Protein AF-A0A4Z0FP63-F1 (afdb_monomer_lite)

InterPro domains:
  IPR037455 Aerobactin siderophore biosynthesis, IucA/IucC-like [PTHR34384] (16-175)

Foldseek 3Di:
DDDDDDDDPDPAPDQALFNLLQLLQVLQCCVPPFVVVVQWDDDPQKIWGALVQVRKIKIFGFPADDPNSPTDTGDFIWIADPVPRDTDGDTSLNVQVVVQVSVCRVPVDHDPCSSVLSVQLSVQLNVLVVVVVPDPDPPDDDDDDPDVPPDDDVVVVVVSVQSSADSNDNRRRGDD

Sequence (176 aa):
MPSSRTSLPQPAAAVDADQAVAHTLLNCLLREVSARERQTAVADGRLLLRLPRTGVLLRIALRRTSLIGAHRFTGPVSEQDPRTGAWTEVPWRALADRIDRELRLRTGVSNDEFLSQVASSHAGVRAALAHQADRPEEPGGSGDAARPGQRADPYLASEQSLVFGHRFHPTPKART

pLDDT: mean 86.77, std 17.66, range [39.47, 98.56]

Structure (mmCIF, N/CA/C/O backbone):
data_AF-A0A4Z0FP63-F1
#
_entry.id   AF-A0A4Z0FP63-F1
#
loop_
_atom_site.group_PDB
_atom_site.id
_atom_site.type_symbol
_atom_site.label_atom_id
_atom_site.label_alt_id
_atom_site.label_comp_id
_atom_site.label_asym_id
_atom_site.label_entity_id
_atom_site.label_seq_id
_atom_site.pdbx_PDB_ins_code
_atom_site.Cartn_x
_atom_site.Cartn_y
_atom_site.Cartn_z
_atom_site.occupancy
_atom_site.B_iso_or_equiv
_atom_site.auth_seq_id
_atom_site.auth_comp_id
_atom_site.auth_asym_id
_atom_site.auth_atom_id
_atom_site.pdbx_PDB_model_num
ATOM 1 N N . MET A 1 1 ? -21.391 -40.467 -18.026 1.00 44.03 1 MET A N 1
ATOM 2 C CA . MET A 1 1 ? -20.433 -39.880 -17.065 1.00 44.03 1 MET A CA 1
ATOM 3 C C . MET A 1 1 ? -19.521 -38.927 -17.835 1.00 44.03 1 MET A C 1
ATOM 5 O O . MET A 1 1 ? -18.605 -39.421 -18.479 1.00 44.03 1 MET A O 1
ATOM 9 N N . PRO A 1 2 ? -19.788 -37.611 -17.903 1.00 42.81 2 PRO A N 1
ATOM 10 C CA . PRO A 1 2 ? -18.864 -36.696 -18.563 1.00 42.81 2 PRO A CA 1
ATOM 11 C C . PRO A 1 2 ? -17.696 -36.381 -17.619 1.00 42.81 2 PRO A C 1
ATOM 13 O O . PRO A 1 2 ? -17.896 -35.982 -16.474 1.00 42.81 2 PRO A O 1
ATOM 16 N N . SER A 1 3 ? -16.474 -36.606 -18.096 1.00 42.00 3 SER A N 1
ATOM 17 C CA . SER A 1 3 ? -15.233 -36.317 -17.382 1.00 42.00 3 SER A CA 1
ATOM 18 C C . SER A 1 3 ? -15.030 -34.808 -17.240 1.00 42.00 3 SER A C 1
ATOM 20 O O . SER A 1 3 ? -14.780 -34.109 -18.223 1.00 42.00 3 SER A O 1
ATOM 22 N N . SER A 1 4 ? -15.106 -34.307 -16.009 1.00 49.06 4 SER A N 1
ATOM 23 C CA . SER A 1 4 ? -14.734 -32.936 -15.665 1.00 49.06 4 SER A CA 1
ATOM 24 C C . SER A 1 4 ? -13.235 -32.745 -15.887 1.00 49.06 4 SER A C 1
ATOM 26 O O . SER A 1 4 ? -12.411 -33.307 -15.166 1.00 49.06 4 SER A O 1
ATOM 28 N N . ARG A 1 5 ? -12.866 -31.956 -16.900 1.00 46.06 5 ARG A N 1
ATOM 29 C CA . ARG A 1 5 ? -11.488 -31.491 -17.076 1.00 46.06 5 ARG A CA 1
ATOM 30 C C . ARG A 1 5 ? -11.175 -30.516 -15.944 1.00 46.06 5 ARG A C 1
ATOM 32 O O . ARG A 1 5 ? -11.744 -29.429 -15.893 1.00 46.06 5 ARG A O 1
ATOM 39 N N . THR A 1 6 ? -10.279 -30.904 -15.043 1.00 49.34 6 THR A N 1
ATOM 40 C CA . THR A 1 6 ? -9.672 -29.996 -14.067 1.00 49.34 6 THR A CA 1
ATOM 41 C C . THR A 1 6 ? -8.979 -28.872 -14.830 1.00 49.34 6 THR A C 1
ATOM 43 O O . THR A 1 6 ? -7.945 -29.090 -15.459 1.00 49.34 6 THR A O 1
ATOM 46 N N . SER A 1 7 ? -9.573 -27.677 -14.818 1.00 46.56 7 SER A N 1
ATOM 47 C CA . SER A 1 7 ? -8.926 -26.477 -15.341 1.00 46.56 7 SER A CA 1
ATOM 48 C C . SER A 1 7 ? -7.675 -26.219 -14.512 1.00 46.56 7 SER A C 1
ATOM 50 O O . SER A 1 7 ? -7.755 -26.073 -13.291 1.00 46.56 7 SER A O 1
ATOM 52 N N . LEU A 1 8 ? -6.515 -26.173 -15.165 1.00 40.69 8 LEU A N 1
ATOM 53 C CA . LEU A 1 8 ? -5.292 -25.705 -14.525 1.00 40.69 8 LEU A CA 1
ATOM 54 C C . LEU A 1 8 ? -5.524 -24.267 -14.024 1.00 40.69 8 LEU A C 1
ATOM 56 O O . LEU A 1 8 ? -6.224 -23.500 -14.695 1.00 40.69 8 LEU A O 1
ATOM 60 N N . PRO A 1 9 ? -4.989 -23.891 -12.849 1.00 44.03 9 PRO A N 1
ATOM 61 C CA . PRO A 1 9 ? -5.122 -22.534 -12.346 1.00 44.03 9 PRO A CA 1
ATOM 62 C C . PRO A 1 9 ? -4.501 -21.569 -13.356 1.00 44.03 9 PRO A C 1
ATOM 64 O O . PRO A 1 9 ? -3.322 -21.679 -13.693 1.00 44.03 9 PRO A O 1
ATOM 67 N N . GLN A 1 10 ? -5.315 -20.635 -13.843 1.00 41.50 10 GLN A N 1
ATOM 68 C CA . GLN A 1 10 ? -4.879 -19.577 -14.744 1.00 41.50 10 GLN A CA 1
ATOM 69 C C . GLN A 1 10 ? -3.716 -18.811 -14.089 1.00 41.50 10 GLN A C 1
ATOM 71 O O . GLN A 1 10 ? -3.788 -18.528 -12.883 1.00 41.50 10 GLN A O 1
ATOM 76 N N . PRO A 1 11 ? -2.627 -18.504 -14.823 1.00 47.19 11 PRO A N 1
ATOM 77 C CA . PRO A 1 11 ? -1.544 -17.702 -14.275 1.00 47.19 11 PRO A CA 1
ATOM 78 C C . PRO A 1 11 ? -2.132 -16.408 -13.714 1.00 47.19 11 PRO A C 1
ATOM 80 O O . PRO A 1 11 ? -2.950 -15.751 -14.357 1.00 47.19 11 PRO A O 1
ATOM 83 N N . ALA A 1 12 ? -1.766 -16.087 -12.471 1.00 55.97 12 ALA A N 1
ATOM 84 C CA . ALA A 1 12 ? -2.209 -14.852 -11.842 1.00 55.97 12 ALA A CA 1
ATOM 85 C C . ALA A 1 12 ? -1.818 -13.679 -12.748 1.00 55.97 12 ALA A C 1
ATOM 87 O O . ALA A 1 12 ? -0.678 -13.643 -13.215 1.00 55.97 12 ALA A O 1
ATOM 88 N N . ALA A 1 13 ? -2.752 -12.754 -12.983 1.00 62.09 13 ALA A N 1
ATOM 89 C CA . ALA A 1 13 ? -2.474 -11.535 -13.730 1.00 62.09 13 ALA A CA 1
ATOM 90 C C . ALA A 1 13 ? -1.196 -10.871 -13.193 1.00 62.09 13 ALA A C 1
ATOM 92 O O . ALA A 1 13 ? -0.958 -10.865 -11.977 1.00 62.09 13 ALA A O 1
ATOM 93 N N . ALA A 1 14 ? -0.358 -10.375 -14.103 1.00 76.50 14 ALA A N 1
ATOM 94 C CA . ALA A 1 14 ? 0.871 -9.688 -13.739 1.00 76.50 14 ALA A CA 1
ATOM 95 C C . ALA A 1 14 ? 0.546 -8.503 -12.817 1.00 76.50 14 ALA A C 1
ATOM 97 O O . ALA A 1 14 ? -0.394 -7.753 -13.068 1.00 76.50 14 ALA A O 1
ATOM 98 N N . VAL A 1 15 ? 1.307 -8.374 -11.730 1.00 85.75 15 VAL A N 1
ATOM 99 C CA . VAL A 1 15 ? 1.163 -7.271 -10.775 1.00 85.75 15 VAL A CA 1
ATOM 100 C C . VAL A 1 15 ? 1.788 -6.030 -11.405 1.00 85.75 15 VAL A C 1
ATOM 102 O O . VAL A 1 15 ? 2.981 -6.039 -11.713 1.00 85.75 15 VAL A O 1
ATOM 105 N N . ASP A 1 16 ? 0.994 -4.981 -11.601 1.00 94.06 16 ASP A N 1
ATOM 106 C CA . ASP A 1 16 ? 1.492 -3.690 -12.077 1.00 94.06 16 ASP A CA 1
ATOM 107 C C . ASP A 1 16 ? 2.212 -2.901 -10.963 1.00 94.06 16 ASP A C 1
ATOM 109 O O . ASP A 1 16 ? 2.293 -3.320 -9.803 1.00 94.06 16 ASP A O 1
ATOM 113 N N . ALA A 1 17 ? 2.782 -1.746 -11.315 1.00 96.06 17 ALA A N 1
ATOM 114 C CA . ALA A 1 17 ? 3.518 -0.917 -10.362 1.00 96.06 17 ALA A CA 1
ATOM 115 C C . ALA A 1 17 ? 2.631 -0.386 -9.222 1.00 96.06 17 ALA A C 1
ATOM 117 O O . ALA A 1 17 ? 3.089 -0.292 -8.080 1.00 96.06 17 ALA A O 1
ATOM 118 N N . ASP A 1 18 ? 1.372 -0.064 -9.517 1.00 96.88 18 ASP A N 1
ATOM 119 C CA . ASP A 1 18 ? 0.416 0.491 -8.561 1.00 96.88 18 ASP A CA 1
ATOM 120 C C . ASP A 1 18 ? 0.085 -0.546 -7.484 1.00 96.88 18 ASP A C 1
ATOM 122 O O . ASP A 1 18 ? 0.219 -0.279 -6.284 1.00 96.88 18 ASP A O 1
ATOM 126 N N . GLN A 1 19 ? -0.253 -1.765 -7.908 1.00 96.69 19 GLN A N 1
ATOM 127 C CA . GLN A 1 19 ? -0.504 -2.899 -7.028 1.00 96.69 19 GLN A CA 1
ATOM 128 C C . GLN A 1 19 ? 0.750 -3.281 -6.242 1.00 96.69 19 GLN A C 1
ATOM 130 O O . GLN A 1 19 ? 0.664 -3.485 -5.032 1.00 96.69 19 GLN A O 1
ATOM 135 N N . ALA A 1 20 ? 1.921 -3.339 -6.883 1.00 96.25 20 ALA A N 1
ATOM 136 C CA . ALA A 1 20 ? 3.167 -3.709 -6.212 1.00 96.25 20 ALA A CA 1
ATOM 137 C C . ALA A 1 20 ? 3.513 -2.750 -5.060 1.00 96.25 20 ALA A C 1
ATOM 139 O O . ALA A 1 20 ? 3.853 -3.193 -3.954 1.00 96.25 20 ALA A O 1
ATOM 140 N N . VAL A 1 21 ? 3.386 -1.440 -5.289 1.00 97.75 21 VAL A N 1
ATOM 141 C CA . VAL A 1 21 ? 3.616 -0.421 -4.253 1.00 97.75 21 VAL A CA 1
ATOM 142 C C . VAL A 1 21 ? 2.545 -0.500 -3.170 1.00 97.75 21 VAL A C 1
ATOM 144 O O . VAL A 1 21 ? 2.888 -0.555 -1.988 1.00 97.75 21 VAL A O 1
ATOM 147 N N . ALA A 1 22 ? 1.265 -0.596 -3.538 1.00 97.94 22 ALA A N 1
ATOM 148 C CA . ALA A 1 22 ? 0.178 -0.701 -2.566 1.00 97.94 22 ALA A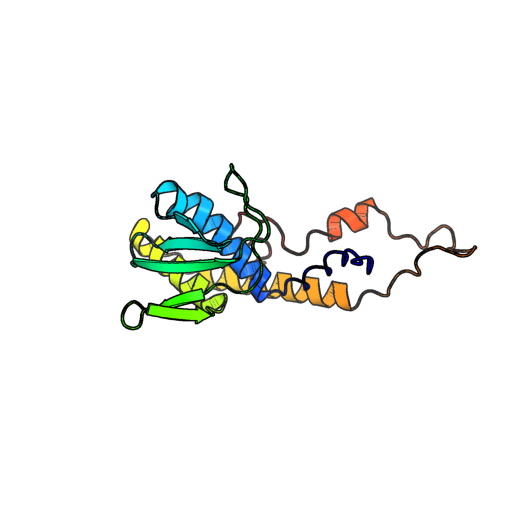 CA 1
ATOM 149 C C . ALA A 1 22 ? 0.312 -1.945 -1.668 1.00 97.94 22 ALA A C 1
ATOM 151 O O . ALA A 1 22 ? 0.155 -1.862 -0.450 1.00 97.94 22 ALA A O 1
ATOM 152 N N . HIS A 1 23 ? 0.668 -3.099 -2.241 1.00 97.38 23 HIS A N 1
ATOM 153 C CA . HIS A 1 23 ? 0.892 -4.345 -1.499 1.00 97.38 23 HIS A CA 1
ATOM 154 C C . HIS A 1 23 ? 2.086 -4.235 -0.549 1.00 97.38 23 HIS A C 1
ATOM 156 O O . HIS A 1 23 ? 2.041 -4.766 0.561 1.00 97.38 23 HIS A O 1
ATOM 162 N N . THR A 1 24 ? 3.145 -3.543 -0.970 1.00 97.12 24 THR A N 1
ATOM 163 C CA . THR A 1 24 ? 4.331 -3.301 -0.140 1.00 97.12 24 THR A CA 1
ATOM 164 C C . THR A 1 24 ? 3.999 -2.392 1.043 1.00 97.12 24 THR A C 1
ATOM 166 O O . THR A 1 24 ? 4.315 -2.735 2.183 1.00 97.12 24 THR A O 1
ATOM 169 N N . LEU A 1 25 ? 3.273 -1.296 0.806 1.00 97.88 25 LEU A N 1
ATOM 170 C CA . LEU A 1 25 ? 2.782 -0.411 1.865 1.00 97.88 25 LEU A CA 1
ATOM 171 C C . LEU A 1 25 ? 1.875 -1.155 2.856 1.00 97.88 25 LEU A C 1
ATOM 173 O O . LEU A 1 25 ? 2.060 -1.036 4.069 1.00 97.88 25 LEU A O 1
ATOM 177 N N . LEU A 1 26 ? 0.946 -1.980 2.360 1.00 97.31 26 LEU A N 1
ATOM 178 C CA . LEU A 1 26 ? 0.084 -2.801 3.213 1.00 97.31 26 LEU A CA 1
ATOM 179 C C . LEU A 1 26 ? 0.866 -3.820 4.045 1.00 97.31 26 LEU A C 1
ATOM 181 O O . LEU A 1 26 ? 0.507 -4.045 5.197 1.00 97.31 26 LEU A O 1
ATOM 185 N N . ASN A 1 27 ? 1.930 -4.424 3.507 1.00 96.81 27 ASN A N 1
ATOM 186 C CA . ASN A 1 27 ? 2.784 -5.335 4.275 1.00 96.81 27 ASN A CA 1
ATOM 187 C C . ASN A 1 27 ? 3.442 -4.620 5.467 1.00 96.81 27 ASN A C 1
ATOM 189 O O . ASN A 1 27 ? 3.450 -5.172 6.570 1.00 96.81 27 ASN A O 1
ATOM 193 N N . CYS A 1 28 ? 3.973 -3.408 5.263 1.00 96.31 28 CYS A N 1
ATOM 194 C CA . CYS A 1 28 ? 4.566 -2.602 6.338 1.00 96.31 28 CYS A CA 1
ATOM 195 C C . CYS A 1 28 ? 3.510 -2.236 7.387 1.00 96.31 28 CYS A C 1
ATOM 197 O O . CYS A 1 28 ? 3.662 -2.534 8.572 1.00 96.31 28 CYS A O 1
ATOM 199 N N . LEU A 1 29 ? 2.390 -1.674 6.931 1.00 95.44 29 LEU A N 1
ATOM 200 C CA . LEU A 1 29 ? 1.284 -1.249 7.782 1.00 95.44 29 LEU A CA 1
ATOM 201 C C . LEU A 1 29 ? 0.710 -2.405 8.614 1.00 95.44 29 LEU A C 1
ATOM 203 O O . LEU A 1 29 ? 0.502 -2.262 9.820 1.00 95.44 29 LEU A O 1
ATOM 207 N N . LEU A 1 30 ? 0.501 -3.568 7.989 1.00 94.69 30 LEU A N 1
ATOM 208 C CA . LEU A 1 30 ? 0.058 -4.784 8.664 1.00 94.69 30 LEU A CA 1
ATOM 209 C C . LEU A 1 30 ? 1.036 -5.170 9.776 1.00 94.69 30 LEU A C 1
ATOM 211 O O . LEU A 1 30 ? 0.619 -5.347 10.918 1.00 94.69 30 LEU A O 1
ATOM 215 N N . ARG A 1 31 ? 2.329 -5.283 9.454 1.00 93.94 31 ARG A N 1
ATOM 216 C CA . ARG A 1 31 ? 3.364 -5.785 10.369 1.00 93.94 31 ARG A CA 1
ATOM 217 C C . ARG A 1 31 ? 3.638 -4.847 11.548 1.00 93.94 31 ARG A C 1
ATOM 219 O O . ARG A 1 31 ? 3.918 -5.321 12.651 1.00 93.94 31 ARG A O 1
ATOM 226 N N . GLU A 1 32 ? 3.590 -3.539 11.323 1.00 95.00 32 GLU A N 1
ATOM 227 C CA . GLU A 1 32 ? 4.135 -2.536 12.253 1.00 95.00 32 GLU A CA 1
ATOM 228 C C . GLU A 1 32 ? 3.062 -1.719 12.980 1.00 95.00 32 GLU A C 1
ATOM 230 O O . GLU A 1 32 ? 3.319 -1.175 14.062 1.00 95.00 32 GLU A O 1
ATOM 235 N N . VAL A 1 33 ? 1.856 -1.648 12.412 1.00 93.75 33 VAL A N 1
ATOM 236 C CA . VAL A 1 33 ? 0.754 -0.838 12.938 1.00 93.75 33 VAL A CA 1
ATOM 237 C C . VAL A 1 33 ? -0.445 -1.723 13.253 1.00 93.75 33 VAL A C 1
ATOM 239 O O . VAL A 1 33 ? -0.700 -2.037 14.416 1.00 93.75 33 VAL A O 1
ATOM 242 N N . SER A 1 34 ? -1.168 -2.181 12.234 1.00 92.00 34 SER A N 1
ATOM 243 C CA . SER A 1 34 ? -2.518 -2.698 12.442 1.00 92.00 34 SER A CA 1
ATOM 244 C C . SER A 1 34 ? -2.546 -4.073 13.101 1.00 92.00 34 SER A C 1
ATOM 246 O O . SER A 1 34 ? -3.390 -4.283 13.967 1.00 92.00 34 SER A O 1
ATOM 248 N N . ALA A 1 35 ? -1.625 -4.997 12.797 1.00 89.50 35 ALA A N 1
ATOM 249 C CA . ALA A 1 35 ? -1.588 -6.275 13.521 1.00 89.50 35 ALA A CA 1
ATOM 250 C C . ALA A 1 35 ? -1.141 -6.086 14.981 1.00 89.50 35 ALA A C 1
ATOM 252 O O . ALA A 1 35 ? -1.709 -6.696 15.885 1.00 89.50 35 ALA A O 1
ATOM 253 N N . ARG A 1 36 ? -0.162 -5.201 15.226 1.00 90.88 36 ARG A N 1
ATOM 254 C CA . ARG A 1 36 ? 0.334 -4.869 16.578 1.00 90.88 36 ARG A CA 1
ATOM 255 C C . ARG A 1 36 ? -0.776 -4.303 17.461 1.00 90.88 36 ARG A C 1
ATOM 257 O O . ARG A 1 36 ? -0.843 -4.622 18.643 1.00 90.88 36 ARG A O 1
ATOM 264 N N . GLU A 1 37 ? -1.659 -3.502 16.875 1.00 93.25 37 GLU A N 1
ATOM 265 C CA . GLU A 1 37 ? -2.784 -2.872 17.572 1.00 93.25 37 GLU A CA 1
ATOM 266 C C . GLU A 1 37 ? -4.088 -3.688 17.484 1.00 93.25 37 GLU A C 1
ATOM 268 O O . GLU A 1 37 ? -5.146 -3.203 17.883 1.00 93.25 37 GLU A O 1
ATOM 273 N N . ARG A 1 38 ? -4.023 -4.941 17.000 1.00 93.69 38 ARG A N 1
ATOM 274 C CA . ARG A 1 38 ? -5.171 -5.859 16.847 1.00 93.69 38 ARG A CA 1
ATOM 275 C C . ARG A 1 38 ? -6.318 -5.274 16.006 1.00 93.69 38 ARG A C 1
ATOM 277 O O . ARG A 1 38 ? -7.487 -5.540 16.259 1.00 93.69 38 ARG A O 1
ATOM 284 N N . GLN A 1 39 ? -5.971 -4.500 14.981 1.00 96.38 39 GLN A N 1
ATOM 285 C CA . GLN A 1 39 ? -6.881 -3.829 14.046 1.00 96.38 39 GLN A CA 1
ATOM 286 C C . GLN A 1 39 ? -6.973 -4.550 12.692 1.00 96.38 39 GLN A C 1
ATOM 288 O O . GLN A 1 39 ? -7.073 -3.924 11.635 1.00 96.38 39 GLN A O 1
ATOM 293 N N . THR A 1 40 ? -6.896 -5.880 12.699 1.00 95.44 40 THR A N 1
ATOM 294 C CA . THR A 1 40 ? -6.896 -6.703 11.483 1.00 95.44 40 THR A CA 1
ATOM 295 C C . THR A 1 40 ? -7.832 -7.886 11.627 1.00 95.44 40 THR A C 1
ATOM 297 O O . THR A 1 40 ? -7.865 -8.513 12.684 1.00 95.44 40 THR A O 1
ATOM 300 N N . ALA A 1 41 ? -8.516 -8.245 10.546 1.00 95.12 41 ALA A N 1
ATOM 301 C CA . ALA A 1 41 ? -9.312 -9.464 10.466 1.00 95.12 41 ALA A CA 1
ATOM 302 C C . ALA A 1 41 ? -9.140 -10.117 9.094 1.00 95.12 41 ALA A C 1
ATOM 304 O O . ALA A 1 41 ? -8.932 -9.433 8.094 1.00 95.12 41 ALA A O 1
ATOM 305 N N . VAL A 1 42 ? -9.246 -11.442 9.039 1.00 95.06 42 VAL A N 1
ATOM 306 C CA . VAL A 1 42 ? -9.312 -12.183 7.777 1.00 95.06 42 VAL A CA 1
ATOM 307 C C . VAL A 1 42 ? -10.696 -12.801 7.676 1.00 95.06 42 VAL A C 1
ATOM 309 O O . VAL A 1 42 ? -11.087 -13.573 8.547 1.00 95.06 42 VAL A O 1
ATOM 312 N N . ALA A 1 43 ? -11.429 -12.448 6.625 1.00 93.94 43 ALA A N 1
ATOM 313 C CA . ALA A 1 43 ? -12.778 -12.935 6.364 1.00 93.94 43 ALA A CA 1
ATOM 314 C C . ALA A 1 43 ? -12.996 -13.044 4.852 1.00 93.94 43 ALA A C 1
ATOM 316 O O . ALA A 1 43 ? -12.517 -12.200 4.094 1.00 93.94 43 ALA A O 1
ATOM 317 N N . ASP A 1 44 ? -13.680 -14.100 4.410 1.00 93.62 44 ASP A N 1
ATOM 318 C CA . ASP A 1 44 ? -14.102 -14.290 3.013 1.00 93.62 44 ASP A CA 1
ATOM 319 C C . ASP A 1 44 ? -12.974 -14.120 1.982 1.00 93.62 44 ASP A C 1
ATOM 321 O O . ASP A 1 44 ? -13.114 -13.436 0.963 1.00 93.62 44 ASP A O 1
ATOM 325 N N . GLY A 1 45 ? -11.808 -14.703 2.286 1.00 95.25 45 GLY A N 1
ATOM 326 C CA . GLY A 1 45 ? -10.621 -14.631 1.429 1.00 95.25 45 GLY A CA 1
ATOM 327 C C . GLY A 1 45 ? -10.007 -13.231 1.322 1.00 95.25 45 GLY A C 1
ATOM 328 O O . GLY A 1 45 ? -9.242 -12.965 0.396 1.00 95.25 45 GLY A O 1
ATOM 329 N N . ARG A 1 46 ? -10.332 -12.318 2.242 1.00 97.25 46 ARG A N 1
ATOM 330 C CA . ARG A 1 46 ? -9.845 -10.936 2.256 1.00 97.25 46 ARG A CA 1
ATOM 331 C C . ARG A 1 46 ? -9.221 -10.586 3.598 1.00 97.25 46 ARG A C 1
ATOM 333 O O . ARG A 1 46 ? -9.643 -11.072 4.644 1.00 97.25 46 ARG A O 1
ATOM 340 N N . LEU A 1 47 ? -8.216 -9.721 3.554 1.00 97.25 47 LEU A N 1
ATOM 341 C CA . LEU A 1 47 ? -7.684 -9.041 4.727 1.00 97.25 47 LEU A CA 1
ATOM 342 C C . LEU A 1 47 ? -8.441 -7.726 4.892 1.00 97.25 47 LEU A C 1
ATOM 344 O O . LEU A 1 47 ? -8.498 -6.928 3.957 1.00 97.25 47 LEU A O 1
ATOM 348 N N . LEU A 1 48 ? -8.987 -7.514 6.082 1.00 97.62 48 LEU A N 1
ATOM 349 C CA . LEU A 1 48 ? -9.493 -6.241 6.570 1.00 97.62 48 LEU A CA 1
ATOM 350 C C . LEU A 1 48 ? -8.441 -5.629 7.485 1.00 97.62 48 LEU A C 1
ATOM 352 O O . LEU A 1 48 ? -7.908 -6.304 8.370 1.00 97.62 48 LEU A O 1
ATOM 356 N N . LEU A 1 49 ? -8.157 -4.352 7.275 1.00 96.81 49 LEU A N 1
ATOM 357 C CA . LEU A 1 49 ? -7.154 -3.621 8.026 1.00 96.81 49 LEU A CA 1
ATOM 358 C C . LEU A 1 49 ? -7.716 -2.249 8.380 1.00 96.81 49 LEU A C 1
ATOM 360 O O . LEU A 1 49 ? -7.980 -1.431 7.502 1.00 96.81 49 LEU A O 1
ATOM 364 N N . ARG A 1 50 ? -7.915 -2.004 9.674 1.00 97.81 50 ARG A N 1
ATOM 365 C CA . ARG A 1 50 ? -8.318 -0.694 10.179 1.00 97.81 50 ARG A CA 1
ATOM 366 C C . ARG A 1 50 ? -7.076 0.109 10.546 1.00 97.81 50 ARG A C 1
ATOM 368 O O . ARG A 1 50 ? -6.150 -0.415 11.170 1.00 97.81 50 ARG A O 1
ATOM 375 N N . LEU A 1 51 ? -7.068 1.377 10.153 1.00 97.88 51 LEU A N 1
ATOM 376 C CA . LEU A 1 51 ? -6.107 2.368 10.618 1.00 97.88 51 LEU A CA 1
ATOM 377 C C . LEU A 1 51 ? -6.541 2.845 12.016 1.00 97.88 51 LEU A C 1
ATOM 379 O O . LEU A 1 51 ? -7.620 3.434 12.134 1.00 97.88 51 LEU A O 1
ATOM 383 N N . PRO A 1 52 ? -5.776 2.545 13.082 1.00 95.94 52 PRO A N 1
ATOM 384 C CA . PRO A 1 52 ? -6.212 2.780 14.457 1.00 95.94 52 PRO A CA 1
ATOM 385 C C . PRO A 1 52 ? -6.609 4.223 14.793 1.00 95.94 52 PRO A C 1
ATOM 387 O O . PRO A 1 52 ? -7.551 4.428 15.557 1.00 95.94 52 PRO A O 1
ATOM 390 N N . ARG A 1 53 ? -5.879 5.224 14.288 1.00 97.38 53 ARG A N 1
ATOM 391 C CA . ARG A 1 53 ? -6.078 6.636 14.656 1.00 97.38 53 ARG A CA 1
ATOM 392 C C . ARG A 1 53 ? -7.093 7.327 13.757 1.00 97.38 53 ARG A C 1
ATOM 394 O O . ARG A 1 53 ? -7.892 8.123 14.237 1.00 97.38 53 ARG A O 1
ATOM 401 N N . THR A 1 54 ? -7.072 7.036 12.460 1.00 97.44 54 THR A N 1
ATOM 402 C CA . THR A 1 54 ? -7.986 7.654 11.482 1.00 97.44 54 THR A CA 1
ATOM 403 C C . THR A 1 54 ? -9.317 6.918 11.332 1.00 97.44 54 THR A C 1
ATOM 405 O O . THR A 1 54 ? -10.273 7.493 10.818 1.00 97.44 54 THR A O 1
ATOM 408 N N . GLY A 1 55 ? -9.397 5.653 11.750 1.00 97.06 55 GLY A N 1
ATOM 409 C CA . GLY A 1 55 ? -10.597 4.820 11.639 1.00 97.06 55 GLY A CA 1
ATOM 410 C C . GLY A 1 55 ? -10.867 4.263 10.238 1.00 97.06 55 GLY A C 1
ATOM 411 O O . GLY A 1 55 ? -11.766 3.428 10.102 1.00 97.06 55 GLY A O 1
ATOM 412 N N . VAL A 1 56 ? -10.084 4.663 9.227 1.00 98.31 56 VAL A N 1
ATOM 413 C CA . VAL A 1 56 ? -10.181 4.183 7.839 1.00 98.31 56 VAL A CA 1
ATOM 414 C C . VAL A 1 56 ? -10.117 2.660 7.816 1.00 98.31 56 VAL A C 1
ATOM 416 O O . VAL A 1 56 ? -9.224 2.060 8.419 1.00 98.31 56 VAL A O 1
ATOM 419 N N . LEU A 1 57 ? -11.063 2.033 7.118 1.00 98.38 57 LEU A N 1
ATOM 420 C CA . LEU A 1 57 ? -11.095 0.588 6.945 1.00 98.38 57 LEU A CA 1
ATOM 421 C C . LEU A 1 57 ? -10.705 0.226 5.516 1.00 98.38 57 LEU A C 1
ATOM 423 O O . LEU A 1 57 ? -11.415 0.547 4.565 1.00 98.38 57 LEU A O 1
ATOM 427 N N . LEU A 1 58 ? -9.585 -0.476 5.395 1.00 98.50 58 LEU A N 1
ATOM 428 C CA . LEU A 1 58 ? -9.046 -0.981 4.144 1.00 98.50 58 LEU A CA 1
ATOM 429 C C . LEU A 1 58 ? -9.358 -2.468 3.983 1.00 98.50 58 LEU A C 1
ATOM 431 O O . LEU A 1 58 ? -9.472 -3.216 4.960 1.00 98.50 58 LEU A O 1
ATOM 435 N N . ARG A 1 59 ? -9.443 -2.909 2.730 1.00 98.31 59 ARG A N 1
ATOM 436 C CA . ARG A 1 59 ? -9.640 -4.306 2.357 1.00 98.31 59 ARG A CA 1
ATOM 437 C C . ARG A 1 59 ? -8.817 -4.670 1.137 1.00 98.31 59 ARG A C 1
ATOM 439 O O . ARG A 1 59 ? -8.731 -3.895 0.191 1.00 98.31 59 ARG A O 1
ATOM 446 N N . ILE A 1 60 ? -8.285 -5.886 1.132 1.00 98.19 60 ILE A N 1
ATOM 447 C CA . ILE A 1 60 ? -7.621 -6.467 -0.036 1.00 98.19 60 ILE A CA 1
ATOM 448 C C . ILE A 1 60 ? -7.861 -7.976 -0.114 1.00 98.19 60 ILE A C 1
ATOM 450 O O . ILE A 1 60 ? -8.006 -8.644 0.912 1.00 98.19 60 ILE A O 1
ATOM 454 N N . ALA A 1 61 ? -7.907 -8.531 -1.327 1.00 97.69 61 ALA A N 1
ATOM 455 C CA . ALA A 1 61 ? -8.012 -9.972 -1.520 1.00 97.69 61 ALA A CA 1
ATOM 456 C C . ALA A 1 61 ? -6.696 -10.692 -1.196 1.00 97.69 61 ALA A C 1
ATOM 458 O O . ALA A 1 61 ? -5.595 -10.224 -1.499 1.00 97.69 61 ALA A O 1
ATOM 459 N N . LEU A 1 62 ? -6.818 -11.864 -0.574 1.00 96.50 62 LEU A N 1
ATOM 460 C CA . LEU A 1 62 ? -5.702 -12.733 -0.230 1.00 96.50 62 LEU A CA 1
ATOM 461 C C . LEU A 1 62 ? -5.567 -13.824 -1.287 1.00 96.50 62 LEU A C 1
ATOM 463 O O . LEU A 1 62 ? -6.421 -14.693 -1.421 1.00 96.50 62 LEU A O 1
ATOM 467 N N . ARG A 1 63 ? -4.432 -13.836 -1.984 1.00 94.69 63 ARG A N 1
ATOM 468 C CA . ARG A 1 63 ? -4.015 -14.982 -2.801 1.00 94.69 63 ARG A CA 1
ATOM 469 C C . ARG A 1 63 ? -3.511 -16.132 -1.932 1.00 94.69 63 ARG A C 1
ATOM 471 O O . ARG A 1 63 ? -3.632 -17.295 -2.303 1.00 94.69 63 ARG A O 1
ATOM 478 N N . ARG A 1 64 ? -2.878 -15.808 -0.799 1.00 93.31 64 ARG A N 1
ATOM 479 C CA . ARG A 1 64 ? -2.377 -16.786 0.175 1.00 93.31 64 ARG A CA 1
ATOM 480 C C . ARG A 1 64 ? -2.369 -16.189 1.578 1.00 93.31 64 ARG A C 1
ATOM 482 O O . ARG A 1 64 ? -1.796 -15.120 1.802 1.00 93.31 64 ARG A O 1
ATOM 489 N N . THR A 1 65 ? -2.936 -16.924 2.527 1.00 92.31 65 THR A N 1
ATOM 490 C CA . THR A 1 65 ? -2.845 -16.646 3.963 1.00 92.31 65 THR A CA 1
ATOM 491 C C . THR A 1 65 ? -1.509 -17.141 4.532 1.00 92.31 65 THR A C 1
ATOM 493 O O . THR A 1 65 ? -0.860 -18.028 3.984 1.00 92.31 65 THR A O 1
ATOM 496 N N . SER A 1 66 ? -1.052 -16.527 5.621 1.00 88.25 66 SER A N 1
ATOM 497 C CA . SER A 1 66 ? 0.232 -16.819 6.264 1.00 88.25 66 SER A CA 1
ATOM 498 C C . SER A 1 66 ? 0.082 -16.590 7.760 1.00 88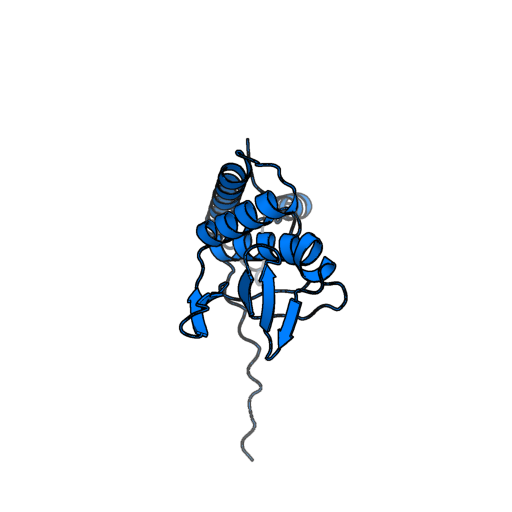.25 66 SER A C 1
ATOM 500 O O . SER A 1 66 ? -0.338 -15.507 8.157 1.00 88.25 66 SER A O 1
ATOM 502 N N . LEU A 1 67 ? 0.472 -17.567 8.580 1.00 83.25 67 LEU A N 1
ATOM 503 C CA . LEU A 1 67 ? 0.383 -17.466 10.043 1.00 83.25 67 LEU A CA 1
ATOM 504 C C . LEU A 1 67 ? 1.361 -16.438 10.630 1.00 83.25 67 LEU A C 1
ATOM 506 O O . LEU A 1 67 ? 1.099 -15.864 11.676 1.00 83.25 67 LEU A O 1
ATOM 510 N N . ILE A 1 68 ? 2.455 -16.153 9.921 1.00 83.44 68 ILE A N 1
ATOM 511 C CA . ILE A 1 68 ? 3.471 -15.169 10.329 1.00 83.44 68 ILE A CA 1
ATOM 512 C C . ILE A 1 68 ? 3.234 -13.767 9.734 1.00 83.44 68 ILE A C 1
ATOM 514 O O . ILE A 1 68 ? 4.158 -12.967 9.633 1.00 83.44 68 ILE A O 1
ATOM 518 N N . GLY A 1 69 ? 2.023 -13.482 9.237 1.00 77.56 69 GLY A N 1
ATOM 519 C CA . GLY A 1 69 ? 1.656 -12.168 8.680 1.00 77.56 69 GLY A CA 1
ATOM 520 C C . GLY A 1 69 ? 2.214 -11.849 7.283 1.00 77.56 69 GLY A C 1
ATOM 521 O O . GLY A 1 69 ? 1.840 -10.845 6.688 1.00 77.56 69 GLY A O 1
ATOM 522 N N . ALA A 1 70 ? 3.049 -12.716 6.700 1.00 87.06 70 ALA A N 1
ATOM 523 C CA . ALA A 1 70 ? 3.592 -12.573 5.343 1.00 87.06 70 ALA A CA 1
ATOM 524 C C . ALA A 1 70 ? 2.600 -12.979 4.229 1.00 87.06 70 ALA A C 1
ATOM 526 O O . ALA A 1 70 ? 2.942 -13.751 3.325 1.00 87.06 70 ALA A O 1
ATOM 527 N N . HIS A 1 71 ? 1.365 -12.474 4.294 1.00 93.25 71 HIS A N 1
ATOM 528 C CA . HIS A 1 71 ? 0.311 -12.749 3.314 1.00 93.25 71 HIS A CA 1
ATOM 529 C C . HIS A 1 71 ? 0.750 -12.429 1.877 1.00 93.25 71 HIS A C 1
ATOM 531 O O . HIS A 1 71 ? 1.654 -11.622 1.643 1.00 93.25 71 HIS A O 1
ATOM 537 N N . ARG A 1 72 ? 0.118 -13.080 0.895 1.00 94.62 72 ARG A N 1
ATOM 538 C CA . ARG A 1 72 ? 0.203 -12.653 -0.509 1.00 94.62 72 ARG A CA 1
ATOM 539 C C . ARG A 1 72 ? -1.134 -12.069 -0.913 1.00 94.62 72 ARG A C 1
ATOM 541 O O . ARG A 1 72 ? -2.149 -12.761 -0.832 1.00 94.62 72 ARG A O 1
ATOM 548 N N . PHE A 1 73 ? -1.104 -10.825 -1.356 1.00 96.06 73 PHE A N 1
ATOM 549 C CA . PHE A 1 73 ? -2.274 -10.108 -1.828 1.00 96.06 73 PHE A CA 1
ATOM 550 C C . PHE A 1 73 ? -2.504 -10.331 -3.324 1.00 96.06 73 PHE A C 1
ATOM 552 O O . PHE A 1 73 ? -1.636 -10.846 -4.035 1.00 96.06 73 PHE A O 1
ATOM 559 N N . THR A 1 74 ? -3.695 -9.981 -3.791 1.00 96.19 74 THR A N 1
ATOM 560 C CA . THR A 1 74 ? -4.035 -9.920 -5.213 1.00 96.19 74 THR A CA 1
ATOM 561 C C . THR A 1 74 ? -5.084 -8.839 -5.442 1.00 96.19 74 THR A C 1
ATOM 563 O O . THR A 1 74 ? -5.929 -8.606 -4.577 1.00 96.19 74 THR A O 1
ATOM 566 N N . GLY A 1 75 ? -5.012 -8.180 -6.598 1.00 95.50 75 GLY A N 1
ATOM 567 C CA . GLY A 1 75 ? -5.929 -7.108 -6.961 1.00 95.50 75 GLY A CA 1
ATOM 568 C C . GLY A 1 75 ? -5.706 -5.806 -6.181 1.00 95.50 75 GLY A C 1
ATOM 569 O O . GLY A 1 75 ? -4.690 -5.655 -5.485 1.00 95.50 75 GLY A O 1
ATOM 570 N N . PRO A 1 76 ? -6.646 -4.860 -6.326 1.00 96.81 76 PRO A N 1
ATOM 571 C CA . PRO A 1 76 ? -6.542 -3.534 -5.741 1.00 96.81 76 PRO A CA 1
ATOM 572 C C . PRO A 1 76 ? -6.876 -3.508 -4.246 1.00 96.81 76 PRO A C 1
ATOM 574 O O . PRO A 1 76 ? -7.536 -4.399 -3.701 1.00 96.81 76 PRO A O 1
ATOM 577 N N . VAL A 1 77 ? -6.436 -2.436 -3.587 1.00 98.19 77 VAL A N 1
ATOM 578 C CA . VAL A 1 77 ? -6.872 -2.076 -2.233 1.00 98.19 77 VAL A CA 1
ATOM 579 C C . VAL A 1 77 ? -8.187 -1.315 -2.343 1.00 98.19 77 VAL A C 1
ATOM 581 O O . VAL A 1 77 ? -8.332 -0.465 -3.215 1.00 98.19 77 VAL A O 1
ATOM 584 N N . SER A 1 78 ? -9.138 -1.582 -1.454 1.00 98.50 78 SER A N 1
ATOM 585 C CA . SER A 1 78 ? -10.366 -0.793 -1.341 1.00 98.50 78 SER A CA 1
ATOM 586 C C . SER A 1 78 ? -10.510 -0.183 0.047 1.00 98.50 78 SER A C 1
ATOM 588 O O . SER A 1 78 ? -10.088 -0.786 1.031 1.00 98.50 78 SER A O 1
ATOM 590 N N . GLU A 1 79 ? -11.160 0.970 0.130 1.00 98.56 79 GLU A N 1
ATOM 591 C CA . GLU A 1 79 ? -11.554 1.652 1.366 1.00 98.56 79 GLU A CA 1
ATOM 592 C C . GLU A 1 79 ? -13.077 1.617 1.504 1.00 98.56 79 GLU A C 1
ATOM 594 O O . GLU A 1 79 ? -13.799 1.688 0.504 1.00 98.56 79 GLU A O 1
ATOM 599 N N . GLN A 1 80 ? -13.557 1.464 2.738 1.00 98.50 80 GLN A N 1
ATOM 600 C CA . GLN A 1 80 ? -14.978 1.543 3.049 1.00 98.50 80 GLN A CA 1
ATOM 601 C C . GLN A 1 80 ? -15.385 2.988 3.339 1.00 98.50 80 GLN A C 1
ATOM 603 O O . GLN A 1 80 ? -14.823 3.626 4.230 1.00 98.50 80 GLN A O 1
ATOM 608 N N . ASP A 1 81 ? -16.425 3.467 2.663 1.00 97.50 81 ASP A N 1
ATOM 609 C CA . ASP A 1 81 ? -17.114 4.695 3.046 1.00 97.50 81 ASP A CA 1
ATOM 610 C C . ASP A 1 81 ? -17.911 4.450 4.345 1.00 97.50 81 ASP A C 1
ATOM 612 O O . ASP A 1 81 ? -18.809 3.603 4.364 1.00 97.50 81 ASP A O 1
ATOM 616 N N . PRO A 1 82 ? -17.633 5.179 5.440 1.00 94.50 82 PRO A N 1
ATOM 617 C CA . PRO A 1 82 ? -18.303 4.962 6.720 1.00 94.50 82 PRO A CA 1
ATOM 618 C C . PRO A 1 82 ? -19.785 5.361 6.726 1.00 94.50 82 PRO A C 1
ATOM 620 O O . PRO A 1 82 ? -20.512 4.938 7.622 1.00 94.50 82 PRO A O 1
ATOM 623 N N . ARG A 1 83 ? -20.247 6.179 5.771 1.00 96.19 83 ARG A N 1
ATOM 624 C CA . ARG A 1 83 ? -21.647 6.631 5.690 1.00 96.19 83 ARG A CA 1
ATOM 625 C C . ARG A 1 83 ? -22.507 5.668 4.889 1.00 96.19 83 ARG A C 1
ATOM 627 O O . ARG A 1 83 ? -23.651 5.423 5.253 1.00 96.19 83 ARG A O 1
ATOM 634 N N . THR A 1 84 ? -21.968 5.160 3.784 1.00 97.31 84 THR A N 1
ATOM 635 C CA . THR A 1 84 ? -22.717 4.318 2.836 1.00 97.31 84 THR A CA 1
ATOM 636 C C . THR A 1 84 ? -22.394 2.833 2.979 1.00 97.31 84 THR A C 1
ATOM 638 O O . THR A 1 84 ? -23.152 1.990 2.507 1.00 97.31 84 THR A O 1
ATOM 641 N N . GLY A 1 85 ? -21.265 2.489 3.606 1.00 97.19 85 GLY A N 1
ATOM 642 C CA . GLY A 1 85 ? -20.737 1.127 3.671 1.00 97.19 85 GLY A CA 1
ATOM 643 C C . GLY A 1 85 ? -20.156 0.622 2.345 1.00 97.19 85 GLY A C 1
ATOM 644 O O . GLY A 1 85 ? -19.674 -0.515 2.299 1.00 97.19 85 GLY A O 1
ATOM 645 N N . ALA A 1 86 ? -20.191 1.443 1.287 1.00 97.94 86 ALA A N 1
ATOM 646 C CA . ALA A 1 86 ? -19.689 1.104 -0.035 1.00 97.94 86 ALA A CA 1
ATOM 647 C C . ALA A 1 86 ? -18.163 0.962 -0.031 1.00 97.94 86 ALA A C 1
ATOM 649 O O . ALA A 1 86 ? -17.462 1.621 0.735 1.00 97.94 86 ALA A O 1
ATOM 650 N N . TRP A 1 87 ? -17.655 0.097 -0.907 1.00 98.25 87 TRP A N 1
ATOM 651 C CA . TRP A 1 87 ? -16.224 -0.132 -1.075 1.00 98.25 87 TRP A CA 1
ATOM 652 C C . TRP A 1 87 ? -15.752 0.458 -2.393 1.00 98.25 87 TRP A C 1
ATOM 654 O O . TRP A 1 87 ? -16.268 0.079 -3.444 1.00 98.25 87 TRP A O 1
ATOM 664 N N . THR A 1 88 ? -14.726 1.299 -2.330 1.00 98.25 88 THR A N 1
ATOM 665 C CA . THR A 1 88 ? -14.134 1.937 -3.510 1.00 98.25 88 THR A CA 1
ATOM 666 C C . THR A 1 88 ? -12.650 1.628 -3.567 1.00 98.25 88 THR A C 1
ATOM 668 O O . THR A 1 88 ? -11.981 1.594 -2.536 1.00 98.25 88 THR A O 1
ATOM 671 N N . GLU A 1 89 ? -12.134 1.373 -4.765 1.00 98.00 89 GLU A N 1
ATOM 672 C CA . GLU A 1 89 ? -10.701 1.200 -4.987 1.00 98.00 89 GLU A CA 1
ATOM 673 C C . GLU A 1 89 ? -9.911 2.451 -4.583 1.00 98.00 89 GLU A C 1
ATOM 675 O O . GLU A 1 89 ? -10.321 3.582 -4.847 1.00 98.00 89 GLU A O 1
ATOM 680 N N . VAL A 1 90 ? -8.767 2.232 -3.936 1.00 98.00 90 VAL A N 1
ATOM 681 C CA . VAL A 1 90 ? -7.863 3.284 -3.481 1.00 98.00 90 VAL A CA 1
ATOM 682 C C . VAL A 1 90 ? -6.572 3.209 -4.289 1.00 98.00 90 VAL A C 1
ATOM 684 O O . VAL A 1 90 ? -5.839 2.223 -4.165 1.00 98.00 90 VAL A O 1
ATOM 687 N N . PRO A 1 91 ? -6.241 4.248 -5.073 1.00 97.38 91 PRO A N 1
ATOM 688 C CA . PRO A 1 91 ? -4.967 4.299 -5.773 1.00 97.38 91 PRO A CA 1
ATOM 689 C C . PRO A 1 91 ? -3.811 4.411 -4.773 1.00 97.38 91 PRO A C 1
ATOM 691 O O . PRO A 1 91 ? -3.957 4.972 -3.683 1.00 97.38 91 PRO A O 1
ATOM 694 N N . TRP A 1 92 ? -2.627 3.934 -5.158 1.00 97.88 92 TRP A N 1
ATOM 695 C CA . TRP A 1 92 ? -1.467 3.860 -4.260 1.00 97.88 92 TRP A CA 1
ATOM 696 C C . TRP A 1 92 ? -1.087 5.208 -3.623 1.00 97.88 92 TRP A C 1
ATOM 698 O O . TRP A 1 92 ? -0.653 5.227 -2.474 1.00 97.88 92 TRP A O 1
ATOM 708 N N . ARG A 1 93 ? -1.279 6.334 -4.332 1.00 98.12 93 ARG A N 1
ATOM 709 C CA . ARG A 1 93 ? -1.017 7.687 -3.802 1.00 98.12 93 ARG A CA 1
ATOM 710 C C . ARG A 1 93 ? -1.941 8.016 -2.639 1.00 98.12 93 ARG A C 1
ATOM 712 O O . ARG A 1 93 ? -1.469 8.358 -1.565 1.00 98.12 93 ARG A O 1
ATOM 719 N N . ALA A 1 94 ? -3.244 7.818 -2.836 1.00 98.38 94 ALA A N 1
ATOM 720 C CA . ALA A 1 94 ? -4.227 8.051 -1.789 1.00 98.38 94 ALA A CA 1
ATOM 721 C C . ALA A 1 94 ? -3.982 7.124 -0.590 1.00 98.38 94 ALA A C 1
ATOM 723 O O . ALA A 1 94 ? -4.077 7.570 0.550 1.00 98.38 94 ALA A O 1
ATOM 724 N N . LEU A 1 95 ? -3.602 5.862 -0.832 1.00 98.56 95 LEU A N 1
ATOM 725 C CA . LEU A 1 95 ? -3.201 4.940 0.232 1.00 98.56 95 LEU A CA 1
ATOM 726 C C . LEU A 1 95 ? -1.983 5.463 1.011 1.00 98.56 95 LEU A C 1
ATOM 728 O O . LEU A 1 95 ? -1.999 5.431 2.241 1.00 98.56 95 LEU A O 1
ATOM 732 N N . ALA A 1 96 ? -0.956 5.967 0.322 1.00 98.44 96 ALA A N 1
ATOM 733 C CA . ALA A 1 96 ? 0.211 6.571 0.960 1.00 98.44 96 ALA A CA 1
ATOM 734 C C . ALA A 1 96 ? -0.180 7.786 1.818 1.00 98.44 96 ALA A C 1
ATOM 736 O O . ALA A 1 96 ? 0.262 7.869 2.960 1.00 98.44 96 ALA A O 1
ATOM 737 N N . ASP A 1 97 ? -1.086 8.648 1.343 1.00 98.44 97 ASP A N 1
ATOM 738 C CA . ASP A 1 97 ? -1.600 9.785 2.123 1.00 98.44 97 ASP A CA 1
ATOM 739 C C . ASP A 1 97 ? -2.348 9.335 3.390 1.00 98.44 97 ASP A C 1
ATOM 741 O O . ASP A 1 97 ? -2.235 9.957 4.451 1.00 98.44 97 ASP A O 1
ATOM 745 N N . ARG A 1 98 ? -3.130 8.244 3.311 1.00 98.25 98 ARG A N 1
ATOM 746 C CA . ARG A 1 98 ? -3.795 7.670 4.498 1.00 98.25 98 ARG A CA 1
ATOM 747 C C . ARG A 1 98 ? -2.774 7.164 5.511 1.00 98.25 98 ARG A C 1
ATOM 749 O O . ARG A 1 98 ? -2.947 7.401 6.705 1.00 98.25 98 ARG A O 1
ATOM 756 N N . ILE A 1 99 ? -1.725 6.492 5.037 1.00 98.12 99 ILE A N 1
ATOM 757 C CA . ILE A 1 99 ? -0.653 5.960 5.884 1.00 98.12 99 ILE A CA 1
ATOM 758 C C . ILE A 1 99 ? 0.153 7.098 6.516 1.00 98.12 99 ILE A C 1
ATOM 760 O O . ILE A 1 99 ? 0.369 7.056 7.721 1.00 98.12 99 ILE A O 1
ATOM 764 N N . ASP A 1 100 ? 0.531 8.130 5.758 1.00 98.25 100 ASP A N 1
ATOM 765 C CA . ASP A 1 100 ? 1.227 9.311 6.287 1.00 98.25 100 ASP A CA 1
ATOM 766 C C . ASP A 1 100 ? 0.440 9.954 7.433 1.00 98.25 100 ASP A C 1
ATOM 768 O O . ASP A 1 100 ? 0.945 10.127 8.544 1.00 98.25 100 ASP A O 1
ATOM 772 N N . ARG A 1 101 ? -0.850 10.226 7.194 1.00 98.19 101 ARG A N 1
ATOM 773 C CA . ARG A 1 101 ? -1.732 10.805 8.210 1.00 98.19 101 ARG A CA 1
ATOM 774 C C . ARG A 1 101 ? -1.840 9.915 9.447 1.00 98.19 101 ARG A C 1
ATOM 776 O O . ARG A 1 101 ? -1.803 10.429 10.563 1.00 98.19 101 ARG A O 1
ATOM 783 N N . GLU A 1 102 ? -2.007 8.609 9.260 1.00 98.00 102 GLU A N 1
ATOM 784 C CA . GLU A 1 102 ? -2.074 7.645 10.360 1.00 98.00 102 GLU A CA 1
ATOM 785 C C . GLU A 1 102 ? -0.784 7.648 11.185 1.00 98.00 102 GLU A C 1
ATOM 787 O O . GLU A 1 102 ? -0.841 7.719 12.413 1.00 98.00 102 GLU A O 1
ATOM 792 N N . LEU A 1 103 ? 0.374 7.620 10.523 1.00 97.19 103 LEU A N 1
ATOM 793 C CA . LEU A 1 103 ? 1.673 7.629 11.185 1.00 97.19 103 LEU A CA 1
ATOM 794 C C . LEU A 1 103 ? 1.908 8.942 11.928 1.00 97.19 103 LEU A C 1
ATOM 796 O O . LEU A 1 103 ? 2.274 8.887 13.097 1.00 97.19 103 LEU A O 1
ATOM 800 N N . ARG A 1 104 ? 1.593 10.096 11.325 1.00 97.81 104 ARG A N 1
ATOM 801 C CA . ARG A 1 104 ? 1.681 11.403 11.996 1.00 97.81 104 ARG A CA 1
ATOM 802 C C . ARG A 1 104 ? 0.822 11.455 13.257 1.00 97.81 104 ARG A C 1
ATOM 804 O O . ARG A 1 104 ? 1.280 11.930 14.291 1.00 97.81 104 ARG A O 1
ATOM 811 N N . LEU A 1 105 ? -0.407 10.936 13.205 1.00 97.62 105 LEU A N 1
ATOM 812 C CA . LEU A 1 105 ? -1.281 10.854 14.383 1.00 97.62 105 LEU A CA 1
ATOM 813 C C . LEU A 1 105 ? -0.768 9.860 15.433 1.00 97.62 105 LEU A C 1
ATOM 815 O O . LEU A 1 105 ? -1.002 10.049 16.624 1.00 97.62 105 LEU A O 1
ATOM 819 N N . ARG A 1 106 ? -0.096 8.787 15.008 1.00 96.06 106 ARG A N 1
ATOM 820 C CA . ARG A 1 106 ? 0.439 7.753 15.901 1.00 96.06 106 ARG A CA 1
ATOM 821 C C . ARG A 1 106 ? 1.723 8.186 16.605 1.00 96.06 106 ARG A C 1
ATOM 823 O O . ARG A 1 106 ? 1.904 7.825 17.763 1.00 96.06 106 ARG A O 1
ATOM 830 N N . THR A 1 107 ? 2.611 8.893 15.913 1.00 96.06 107 THR A N 1
ATOM 831 C CA . THR A 1 107 ? 3.950 9.253 16.409 1.00 96.06 107 THR A CA 1
ATOM 832 C C . THR A 1 107 ? 4.039 10.694 16.903 1.00 96.06 107 THR A C 1
ATOM 834 O O . THR A 1 107 ? 4.949 11.010 17.661 1.00 96.06 107 THR A O 1
ATOM 837 N N . GLY A 1 108 ? 3.128 11.570 16.469 1.00 97.62 108 GLY A N 1
ATOM 838 C CA . GLY A 1 108 ? 3.222 13.014 16.687 1.00 97.62 108 GLY A CA 1
ATOM 839 C C . GLY A 1 108 ? 4.265 13.710 15.803 1.00 97.62 108 GLY A C 1
ATOM 840 O O . GLY A 1 108 ? 4.499 14.901 15.981 1.00 97.62 108 GLY A O 1
ATOM 841 N N . VAL A 1 109 ? 4.890 12.992 14.862 1.00 96.94 109 VAL A N 1
ATOM 842 C CA . VAL A 1 109 ? 5.987 13.491 14.020 1.00 96.94 109 VAL A CA 1
ATOM 843 C C . VAL A 1 109 ? 5.591 13.422 12.547 1.00 96.94 109 VAL A C 1
ATOM 845 O O . VAL A 1 109 ? 5.120 12.386 12.076 1.00 96.94 109 VAL A O 1
ATOM 848 N N . SER A 1 110 ? 5.800 14.520 11.819 1.00 94.94 110 SER A N 1
ATOM 849 C CA . SER A 1 110 ? 5.666 14.567 10.358 1.00 94.94 110 SER A CA 1
ATOM 850 C C . SER A 1 110 ? 6.932 14.047 9.676 1.00 94.94 110 SER A C 1
ATOM 852 O O . SER A 1 110 ? 8.038 14.296 10.152 1.00 94.94 110 SER A O 1
ATOM 854 N N . ASN A 1 111 ? 6.771 13.353 8.549 1.00 95.31 111 ASN A N 1
ATOM 855 C CA . ASN A 1 111 ? 7.868 12.990 7.657 1.00 95.31 111 ASN A CA 1
ATOM 856 C C . ASN A 1 111 ? 7.575 13.535 6.256 1.00 95.31 111 ASN A C 1
ATOM 858 O O . ASN A 1 111 ? 6.915 12.881 5.449 1.00 95.31 111 ASN A O 1
ATOM 862 N N . ASP A 1 112 ? 8.092 14.726 5.974 1.00 94.31 112 ASP A N 1
ATOM 863 C CA . ASP A 1 112 ? 7.798 15.450 4.735 1.00 94.31 112 ASP A CA 1
ATOM 864 C C . ASP A 1 112 ? 8.395 14.765 3.487 1.00 94.31 112 ASP A C 1
ATOM 866 O O . ASP A 1 112 ? 7.954 15.005 2.362 1.00 94.31 112 ASP A O 1
ATOM 870 N N . GLU A 1 113 ? 9.356 13.853 3.668 1.00 96.44 113 GLU A N 1
ATOM 871 C CA . GLU A 1 113 ? 9.982 13.088 2.584 1.00 96.44 113 GLU A CA 1
ATOM 872 C C . GLU A 1 113 ? 9.217 11.808 2.227 1.00 96.44 113 GLU A C 1
ATOM 874 O O . GLU A 1 113 ? 9.400 11.256 1.142 1.00 96.44 113 GLU A O 1
ATOM 879 N N . PHE A 1 114 ? 8.356 11.304 3.115 1.00 96.94 114 PHE A N 1
ATOM 880 C CA . PHE A 1 114 ? 7.747 9.982 2.954 1.00 96.94 114 PHE A CA 1
ATOM 881 C C . PHE A 1 114 ? 7.009 9.840 1.616 1.00 96.94 114 PHE A C 1
ATOM 883 O O . PHE A 1 114 ? 7.257 8.903 0.853 1.00 96.94 114 PHE A O 1
ATOM 890 N N . LEU A 1 115 ? 6.133 10.793 1.293 1.00 97.88 115 LEU A N 1
ATOM 891 C CA . LEU A 1 115 ? 5.317 10.732 0.079 1.00 97.88 115 LEU A CA 1
ATOM 892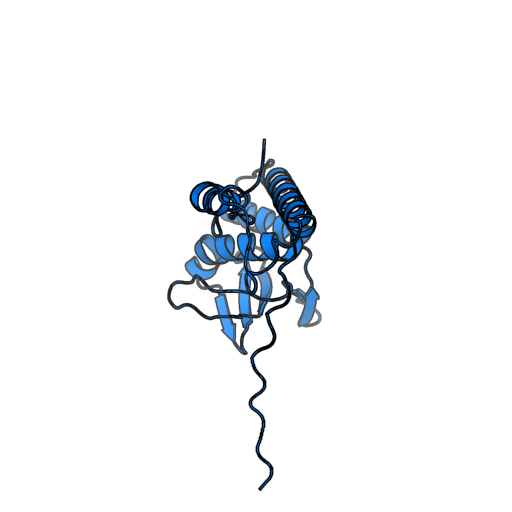 C C . LEU A 1 115 ? 6.164 10.839 -1.199 1.00 97.88 115 LEU A C 1
ATOM 894 O O . LEU A 1 115 ? 5.891 10.139 -2.180 1.00 97.88 115 LEU A O 1
ATOM 898 N N . SER A 1 116 ? 7.212 11.670 -1.194 1.00 97.31 116 SER A N 1
ATOM 899 C CA . SER A 1 116 ? 8.107 11.819 -2.347 1.00 97.31 116 SER A CA 1
ATOM 900 C C . SER A 1 116 ? 8.952 10.561 -2.561 1.00 97.31 116 SER A C 1
ATOM 902 O O . SER A 1 116 ? 9.099 10.104 -3.698 1.00 97.31 116 SER A O 1
ATOM 904 N N . GLN A 1 117 ? 9.414 9.921 -1.484 1.00 98.06 117 GLN A N 1
ATOM 905 C CA . GLN A 1 117 ? 10.133 8.651 -1.554 1.00 98.06 117 GLN A CA 1
ATOM 906 C C . GLN A 1 117 ? 9.230 7.500 -2.029 1.00 98.06 117 GLN A C 1
ATOM 908 O O . GLN A 1 117 ? 9.665 6.681 -2.842 1.00 98.06 117 GLN A O 1
ATOM 913 N N . VAL A 1 118 ? 7.960 7.436 -1.603 1.00 98.12 118 VAL A N 1
ATOM 914 C CA . VAL A 1 118 ? 6.994 6.450 -2.138 1.00 98.12 118 VAL A CA 1
ATOM 915 C C . 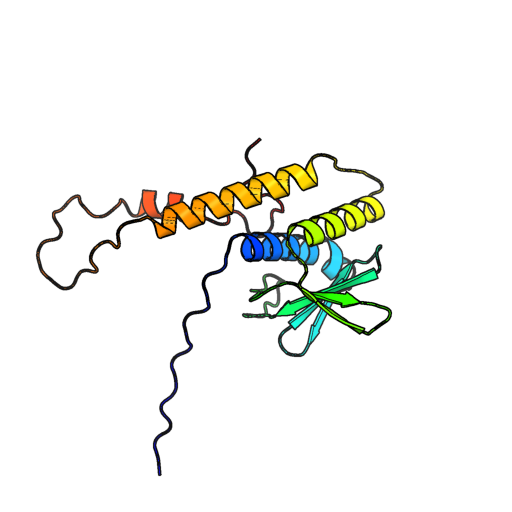VAL A 1 118 ? 6.792 6.664 -3.637 1.00 98.12 118 VAL A C 1
ATOM 917 O O . VAL A 1 118 ? 6.830 5.700 -4.405 1.00 98.12 118 VAL A O 1
ATOM 920 N N . ALA A 1 119 ? 6.661 7.916 -4.080 1.00 97.94 119 ALA A N 1
ATOM 921 C CA . ALA A 1 119 ? 6.546 8.234 -5.500 1.00 97.94 119 ALA A CA 1
ATOM 922 C C . ALA A 1 119 ? 7.809 7.873 -6.304 1.00 97.94 119 ALA A C 1
ATOM 924 O O . ALA A 1 119 ? 7.693 7.298 -7.388 1.00 97.94 119 ALA A O 1
ATOM 925 N N . SER A 1 120 ? 9.003 8.145 -5.767 1.00 97.81 120 SER A N 1
ATOM 926 C CA . SER A 1 120 ? 10.281 7.729 -6.366 1.00 97.81 120 SER A CA 1
ATOM 927 C C . SER A 1 120 ? 10.359 6.202 -6.491 1.00 97.81 120 SER A C 1
ATOM 929 O O . SER A 1 120 ? 10.676 5.667 -7.556 1.00 97.81 120 SER A O 1
ATOM 931 N N . SER A 1 121 ? 9.957 5.476 -5.444 1.00 97.38 121 SER A N 1
ATOM 932 C CA . SER A 1 121 ? 9.912 4.014 -5.465 1.00 97.38 121 SER A CA 1
ATOM 933 C C . SER A 1 121 ? 8.926 3.463 -6.495 1.00 97.38 121 SER A C 1
ATOM 935 O O . SER A 1 121 ? 9.249 2.500 -7.191 1.00 97.38 121 SER A O 1
ATOM 937 N N . HIS A 1 122 ? 7.741 4.065 -6.622 1.00 97.81 122 HIS A N 1
ATOM 938 C CA . HIS A 1 122 ? 6.766 3.704 -7.656 1.00 97.81 122 HIS A CA 1
ATOM 939 C C . HIS A 1 122 ? 7.338 3.883 -9.062 1.00 97.81 122 HIS A C 1
ATOM 941 O O . HIS A 1 122 ? 7.280 2.956 -9.873 1.00 97.81 122 HIS A O 1
ATOM 947 N N . ALA A 1 123 ? 7.971 5.028 -9.328 1.00 97.38 123 ALA A N 1
ATOM 948 C CA . ALA A 1 123 ? 8.623 5.289 -10.606 1.00 97.38 123 ALA A CA 1
ATOM 949 C C . ALA A 1 123 ? 9.718 4.252 -10.911 1.00 97.38 123 ALA A C 1
ATOM 951 O O . ALA A 1 123 ? 9.799 3.765 -12.040 1.00 97.38 123 ALA A O 1
ATOM 952 N N . GLY A 1 124 ? 10.503 3.863 -9.900 1.00 96.25 124 GLY A N 1
ATOM 953 C CA . GLY A 1 124 ? 11.518 2.816 -10.013 1.00 96.25 124 GLY A CA 1
ATOM 954 C C . GLY A 1 124 ? 10.939 1.442 -10.365 1.00 96.25 124 GLY A C 1
ATOM 955 O O . GLY A 1 124 ? 11.460 0.774 -11.258 1.00 96.25 124 GLY A O 1
ATOM 956 N N . VAL A 1 125 ? 9.844 1.034 -9.715 1.00 96.62 125 VAL A N 1
ATOM 957 C CA . VAL A 1 125 ? 9.146 -0.228 -10.027 1.00 96.62 125 VAL A CA 1
ATOM 958 C C . VAL A 1 125 ? 8.562 -0.198 -11.437 1.00 96.62 125 VAL A C 1
ATOM 960 O O . VAL A 1 125 ? 8.748 -1.146 -12.198 1.00 96.62 125 VAL A O 1
ATOM 963 N N . ARG A 1 126 ? 7.902 0.903 -11.815 1.00 96.19 126 ARG A N 1
ATOM 964 C CA . ARG A 1 126 ? 7.329 1.080 -13.155 1.00 96.19 126 ARG A CA 1
ATOM 965 C C . ARG A 1 126 ? 8.396 0.975 -14.245 1.00 96.19 126 ARG A C 1
ATOM 967 O O . ARG A 1 126 ? 8.183 0.274 -15.228 1.00 96.19 126 ARG A O 1
ATOM 974 N N . ALA A 1 127 ? 9.541 1.631 -14.059 1.00 94.38 127 ALA A N 1
ATOM 975 C CA . ALA A 1 127 ? 10.656 1.560 -15.001 1.00 94.38 127 ALA A CA 1
ATOM 976 C C . ALA A 1 127 ? 11.230 0.137 -15.108 1.00 94.38 127 ALA A C 1
ATOM 978 O O . ALA A 1 127 ? 11.509 -0.329 -16.209 1.00 94.38 127 ALA A O 1
ATOM 979 N N . ALA A 1 128 ? 11.364 -0.572 -13.983 1.00 92.75 128 ALA A N 1
ATOM 980 C CA . ALA A 1 128 ? 11.860 -1.946 -13.972 1.00 92.75 128 ALA A CA 1
ATOM 981 C C . ALA A 1 128 ? 10.898 -2.928 -14.668 1.00 92.75 128 ALA A C 1
ATOM 983 O O . ALA A 1 128 ? 11.354 -3.790 -15.416 1.00 92.75 128 ALA A O 1
ATOM 984 N N . LEU A 1 129 ? 9.584 -2.778 -14.471 1.00 93.25 129 LEU A N 1
ATOM 985 C CA . LEU A 1 129 ? 8.569 -3.578 -15.166 1.00 93.25 129 LEU A CA 1
ATOM 986 C C . LEU A 1 129 ? 8.561 -3.315 -16.677 1.00 93.25 129 LEU A C 1
ATOM 988 O O . LEU A 1 129 ? 8.520 -4.267 -17.449 1.00 93.25 129 LEU A O 1
ATOM 992 N N . ALA A 1 130 ? 8.644 -2.048 -17.097 1.00 91.69 130 ALA A N 1
ATOM 993 C CA . ALA A 1 130 ? 8.741 -1.694 -18.514 1.00 91.69 130 ALA A CA 1
ATOM 994 C C . ALA A 1 130 ? 9.993 -2.312 -19.152 1.00 91.69 130 ALA A C 1
ATOM 996 O O . ALA A 1 130 ? 9.904 -2.977 -20.177 1.00 91.69 130 ALA A O 1
ATOM 997 N N . HIS A 1 131 ? 11.141 -2.202 -18.477 1.00 88.75 131 HIS A N 1
ATOM 998 C CA . HIS A 1 131 ? 12.378 -2.809 -18.956 1.00 88.75 131 HIS A CA 1
ATOM 999 C C . HIS A 1 131 ? 12.276 -4.333 -19.095 1.00 88.75 131 HIS A C 1
ATOM 1001 O O . HIS A 1 131 ? 12.841 -4.886 -20.028 1.00 88.75 131 HIS A O 1
ATOM 1007 N N . GLN A 1 132 ? 11.562 -5.021 -18.198 1.00 86.12 132 GLN A N 1
ATOM 1008 C CA . GLN A 1 132 ? 11.334 -6.463 -18.327 1.00 86.12 132 GLN A CA 1
ATOM 1009 C C . GLN A 1 132 ? 10.417 -6.828 -19.491 1.00 86.12 132 GLN A C 1
ATOM 1011 O O . GLN A 1 132 ? 10.672 -7.839 -20.137 1.00 86.12 132 GLN A O 1
ATOM 1016 N N . ALA A 1 133 ? 9.381 -6.030 -19.753 1.00 85.81 133 ALA A N 1
ATOM 1017 C CA . ALA A 1 133 ? 8.474 -6.250 -20.876 1.00 85.81 133 ALA A CA 1
ATOM 1018 C C . ALA A 1 133 ? 9.176 -6.079 -22.236 1.00 85.81 133 ALA A C 1
ATOM 1020 O O . ALA A 1 133 ? 8.831 -6.773 -23.187 1.00 85.81 133 ALA A O 1
ATOM 1021 N N . ASP A 1 134 ? 10.187 -5.208 -22.304 1.00 82.56 134 ASP A N 1
ATOM 1022 C CA . ASP A 1 134 ? 10.968 -4.946 -23.520 1.00 82.56 134 ASP A CA 1
ATOM 1023 C C . ASP A 1 134 ? 12.105 -5.960 -23.756 1.00 82.56 134 ASP A C 1
ATOM 1025 O O . ASP A 1 134 ? 12.799 -5.894 -24.775 1.00 82.56 134 ASP A O 1
ATOM 1029 N N . ARG A 1 135 ? 12.345 -6.898 -22.827 1.00 73.88 135 ARG A N 1
ATOM 1030 C CA . ARG A 1 135 ? 13.386 -7.918 -23.011 1.00 73.88 135 ARG A CA 1
ATOM 1031 C C . ARG A 1 135 ? 12.953 -8.903 -24.101 1.00 73.88 135 ARG A C 1
ATOM 1033 O O . ARG A 1 135 ? 11.864 -9.461 -23.993 1.00 73.88 135 ARG A O 1
ATOM 1040 N N . PRO A 1 136 ? 13.808 -9.182 -25.103 1.00 65.44 136 PRO A N 1
ATOM 1041 C CA . PRO A 1 136 ? 13.542 -10.247 -26.059 1.00 65.44 136 PRO A CA 1
ATOM 1042 C C . PRO A 1 136 ? 13.312 -11.566 -25.315 1.00 65.44 136 PRO A C 1
ATOM 1044 O O . PRO A 1 136 ? 14.095 -11.919 -24.431 1.00 65.44 136 PRO A O 1
ATOM 1047 N N . GLU A 1 137 ? 12.247 -12.286 -25.670 1.00 57.72 137 GLU A N 1
ATOM 1048 C CA . GLU A 1 137 ? 12.064 -13.682 -25.272 1.00 57.72 137 GLU A CA 1
ATOM 1049 C C . GLU A 1 137 ? 13.291 -14.465 -25.764 1.00 57.72 137 GLU A C 1
ATOM 1051 O O . GLU A 1 137 ? 13.483 -14.650 -26.967 1.00 57.72 137 GLU A O 1
ATOM 1056 N N . GLU A 1 138 ? 14.157 -14.882 -24.840 1.00 53.94 138 GLU A N 1
ATOM 1057 C CA . GLU A 1 138 ? 15.207 -15.855 -25.135 1.00 53.94 138 GLU A CA 1
ATOM 1058 C C . GLU A 1 138 ? 14.512 -17.110 -25.684 1.00 53.94 138 GLU A C 1
ATOM 1060 O O . GLU A 1 138 ? 13.665 -17.664 -24.975 1.00 53.94 138 GLU A O 1
ATOM 1065 N N . PRO A 1 139 ? 14.808 -17.567 -26.918 1.00 47.66 139 PRO A N 1
ATOM 1066 C CA . PRO A 1 139 ? 14.127 -18.716 -27.490 1.00 47.66 139 PRO A CA 1
ATOM 1067 C C . PRO A 1 139 ? 14.2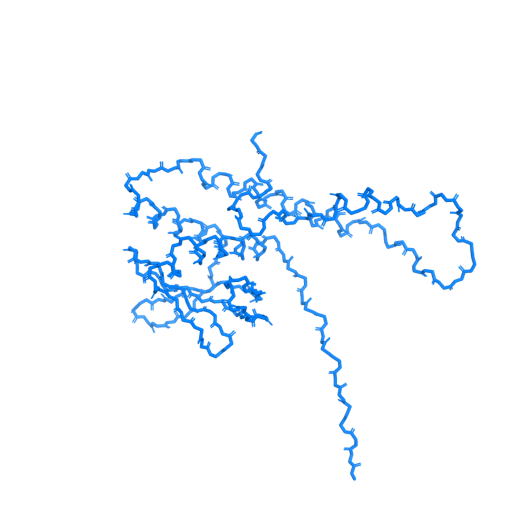45 -19.907 -26.536 1.00 47.66 139 PRO A C 1
ATOM 1069 O O . PRO A 1 139 ? 15.338 -20.419 -26.274 1.00 47.66 139 PRO A O 1
ATOM 1072 N N . GLY A 1 140 ? 13.105 -20.324 -25.980 1.00 46.19 140 GLY A N 1
ATOM 1073 C CA . GLY A 1 140 ? 13.006 -21.488 -25.115 1.00 46.19 140 GLY A CA 1
ATOM 1074 C C . GLY A 1 140 ? 13.582 -22.702 -25.834 1.00 46.19 140 GLY A C 1
ATOM 1075 O O . GLY A 1 140 ? 13.116 -23.085 -26.903 1.00 46.19 140 GLY A O 1
ATOM 1076 N N . GLY A 1 141 ? 14.637 -23.280 -25.263 1.00 49.06 141 GLY A N 1
ATOM 1077 C CA . GLY A 1 141 ? 15.348 -24.404 -25.854 1.00 49.06 141 GLY A CA 1
ATOM 1078 C C . GLY A 1 141 ? 14.452 -25.626 -26.047 1.00 49.06 141 GLY A C 1
ATOM 1079 O O . GLY A 1 141 ? 14.155 -26.343 -25.095 1.00 49.06 141 GLY A O 1
ATOM 1080 N N . SER A 1 142 ? 14.110 -25.898 -27.301 1.00 48.16 142 SER A N 1
ATOM 1081 C CA . SER A 1 142 ? 13.814 -27.232 -27.824 1.00 48.16 142 SER A CA 1
ATOM 1082 C C . SER A 1 142 ? 14.265 -27.279 -29.285 1.00 48.16 142 SER A C 1
ATOM 1084 O O . SER A 1 142 ? 13.462 -27.183 -30.209 1.00 48.16 142 SER A O 1
ATOM 1086 N N . GLY A 1 143 ? 15.575 -27.332 -29.497 1.00 42.03 143 GLY A N 1
ATOM 1087 C CA . GLY A 1 143 ? 16.179 -27.398 -30.823 1.00 42.03 143 GLY A CA 1
ATOM 1088 C C . GLY A 1 143 ? 17.633 -26.967 -30.751 1.00 42.03 143 GLY A C 1
ATOM 1089 O O . GLY A 1 143 ? 17.936 -25.920 -30.186 1.00 42.03 143 GLY A O 1
ATOM 1090 N N . ASP A 1 144 ? 18.520 -27.815 -31.251 1.00 49.12 144 ASP A N 1
ATOM 1091 C CA . ASP A 1 144 ? 19.964 -27.620 -31.272 1.00 49.12 144 ASP A CA 1
ATOM 1092 C C . ASP A 1 144 ? 20.398 -26.205 -31.705 1.00 49.12 144 ASP A C 1
ATOM 1094 O O . ASP A 1 144 ? 19.847 -25.628 -32.640 1.00 49.12 144 ASP A O 1
ATOM 1098 N N . ALA A 1 145 ? 21.466 -25.718 -31.057 1.00 49.38 145 ALA A N 1
ATOM 1099 C CA . ALA A 1 145 ? 22.251 -24.512 -31.363 1.00 49.38 145 ALA A CA 1
ATOM 1100 C C . ALA A 1 145 ? 21.853 -23.170 -30.705 1.00 49.38 145 ALA A C 1
ATOM 1102 O O . ALA A 1 145 ? 21.850 -22.126 -31.356 1.00 49.38 145 ALA A O 1
ATOM 1103 N N . ALA A 1 146 ? 21.704 -23.135 -29.376 1.00 49.19 146 ALA A N 1
ATOM 1104 C CA . ALA A 1 146 ? 22.097 -21.925 -28.640 1.00 49.19 146 ALA A CA 1
ATOM 1105 C C . ALA A 1 146 ? 23.637 -21.889 -28.554 1.00 49.19 146 ALA A C 1
ATOM 1107 O O . ALA A 1 146 ? 24.250 -22.803 -27.998 1.00 49.19 146 ALA A O 1
ATOM 1108 N N . ARG A 1 147 ? 24.283 -20.869 -29.138 1.00 48.62 147 ARG A N 1
ATOM 1109 C CA . ARG A 1 147 ? 25.752 -20.730 -29.108 1.00 48.62 147 ARG A CA 1
ATOM 1110 C C . ARG A 1 147 ? 26.245 -20.658 -27.649 1.00 48.62 147 ARG A C 1
ATOM 1112 O O . ARG A 1 147 ? 25.641 -19.923 -26.860 1.00 48.62 147 ARG A O 1
ATOM 1119 N N . PRO A 1 148 ? 27.342 -21.347 -27.271 1.00 39.47 148 PRO A N 1
ATOM 1120 C CA . PRO A 1 148 ? 27.932 -21.202 -25.941 1.00 39.47 148 PRO A CA 1
ATOM 1121 C C . PRO A 1 148 ? 28.365 -19.739 -25.760 1.00 39.47 148 PRO A C 1
ATOM 1123 O O . PRO A 1 148 ? 29.275 -19.278 -26.442 1.00 39.47 148 PRO A O 1
ATOM 1126 N N . GLY A 1 149 ? 27.653 -18.987 -24.916 1.00 50.72 149 GLY A N 1
ATOM 1127 C CA . GLY A 1 149 ? 27.878 -17.550 -24.696 1.00 50.72 149 GLY A CA 1
ATOM 1128 C C . GLY A 1 149 ? 26.635 -16.658 -24.801 1.00 50.72 149 GLY A C 1
ATOM 1129 O O . GLY A 1 149 ? 26.716 -15.492 -24.435 1.00 50.72 149 GLY A O 1
ATOM 1130 N N . GLN A 1 150 ? 25.489 -17.179 -25.263 1.00 54.56 150 GLN A N 1
ATOM 1131 C CA . GLN A 1 150 ? 24.232 -16.409 -25.356 1.00 54.56 150 GLN A CA 1
ATOM 1132 C C . GLN A 1 150 ? 23.279 -16.576 -24.167 1.00 54.56 150 GLN A C 1
ATOM 1134 O O . GLN A 1 150 ? 22.316 -15.830 -24.063 1.00 54.56 150 GLN A O 1
ATOM 1139 N N . ARG A 1 151 ? 23.544 -17.491 -23.227 1.00 60.28 151 ARG A N 1
ATOM 1140 C CA . ARG A 1 151 ? 22.794 -17.499 -21.965 1.00 60.28 151 ARG A CA 1
ATOM 1141 C C . ARG A 1 151 ? 23.301 -16.370 -21.080 1.00 60.28 151 ARG A C 1
ATOM 1143 O O . ARG A 1 151 ? 24.477 -16.366 -20.723 1.00 60.28 151 ARG A O 1
ATOM 1150 N N . ALA A 1 152 ? 22.404 -15.459 -20.703 1.00 69.12 152 ALA A N 1
ATOM 1151 C CA . ALA A 1 152 ? 22.668 -14.503 -19.636 1.00 69.12 152 ALA A CA 1
ATOM 1152 C C . ALA A 1 152 ? 23.216 -15.245 -18.405 1.00 69.12 152 ALA A C 1
ATOM 1154 O O . ALA A 1 152 ? 22.674 -16.286 -18.020 1.00 69.12 152 ALA A O 1
ATOM 1155 N N . ASP A 1 153 ? 24.292 -14.717 -17.818 1.00 85.12 153 ASP A N 1
ATOM 1156 C CA . ASP A 1 153 ? 24.887 -15.258 -16.598 1.00 85.12 153 ASP A CA 1
ATOM 1157 C C . ASP A 1 153 ? 23.788 -15.411 -15.526 1.00 85.12 153 ASP A C 1
ATOM 1159 O O . ASP A 1 153 ? 23.156 -14.410 -15.167 1.00 85.12 153 ASP A O 1
ATOM 1163 N N . PRO A 1 154 ? 23.508 -16.634 -15.030 1.00 86.44 154 PRO A N 1
ATOM 1164 C CA . PRO A 1 154 ? 22.446 -16.860 -14.055 1.00 86.44 154 PRO A CA 1
ATOM 1165 C C . PRO A 1 154 ? 22.653 -16.059 -12.766 1.00 86.44 154 PRO A C 1
ATOM 1167 O O . PRO A 1 154 ? 21.666 -15.664 -12.142 1.00 86.44 154 PRO A O 1
ATOM 1170 N N . TYR A 1 155 ? 23.906 -15.779 -12.389 1.00 88.62 155 TYR A N 1
ATOM 1171 C CA . TYR A 1 155 ? 24.214 -14.911 -11.258 1.00 88.62 155 TYR A CA 1
ATOM 1172 C C . TYR A 1 155 ? 23.719 -13.486 -11.526 1.00 88.62 155 TYR A C 1
ATOM 1174 O O . TYR A 1 155 ? 22.853 -12.992 -10.801 1.00 88.62 155 TYR A O 1
ATOM 1182 N N . LEU A 1 156 ? 24.160 -12.865 -12.624 1.00 88.19 156 LEU A N 1
ATOM 1183 C CA . LEU A 1 156 ? 23.724 -11.520 -13.010 1.00 88.19 156 LEU A CA 1
ATOM 1184 C C . LEU A 1 156 ? 22.203 -11.430 -13.211 1.00 88.19 156 LEU A C 1
ATOM 1186 O O . LEU A 1 156 ? 21.572 -10.462 -12.784 1.00 88.19 156 LEU A O 1
ATOM 1190 N N . ALA A 1 157 ? 21.598 -12.452 -13.821 1.00 86.94 157 ALA A N 1
ATOM 1191 C CA . ALA A 1 157 ? 20.153 -12.529 -13.999 1.00 86.94 157 ALA A CA 1
ATOM 1192 C C . ALA A 1 157 ? 19.418 -12.537 -12.649 1.00 86.94 157 ALA A C 1
ATOM 1194 O O . ALA A 1 157 ? 18.396 -11.862 -12.509 1.00 86.94 157 ALA A O 1
ATOM 1195 N N . SER A 1 158 ? 19.944 -13.251 -11.648 1.00 88.25 158 SER A N 1
ATOM 1196 C CA . SER A 1 158 ? 19.379 -13.264 -10.295 1.00 88.25 158 SER A CA 1
ATOM 1197 C C . SER A 1 158 ? 19.492 -11.901 -9.600 1.00 88.25 158 SER A C 1
ATOM 1199 O O . SER A 1 158 ? 18.482 -11.408 -9.090 1.00 88.25 158 SER A O 1
ATOM 1201 N N . GLU A 1 159 ? 20.650 -11.239 -9.679 1.00 90.38 159 GLU A N 1
ATOM 1202 C CA . GLU A 1 159 ? 20.889 -9.908 -9.095 1.00 90.38 159 GLU A CA 1
ATOM 1203 C C . GLU A 1 159 ? 19.956 -8.844 -9.700 1.00 90.38 159 GLU A C 1
ATOM 1205 O O . GLU A 1 159 ? 19.448 -7.954 -9.014 1.00 90.38 159 GLU A O 1
ATOM 1210 N N . GLN A 1 160 ? 19.641 -8.974 -10.992 1.00 89.50 160 GLN A N 1
ATOM 1211 C CA . GLN A 1 160 ? 18.741 -8.070 -11.714 1.00 89.50 160 GLN A CA 1
ATOM 1212 C C . GLN A 1 160 ? 17.252 -8.449 -11.610 1.00 89.50 160 GLN A C 1
ATOM 1214 O O . GLN A 1 160 ? 16.392 -7.702 -12.082 1.00 89.50 160 GLN A O 1
ATOM 1219 N N . SER A 1 161 ? 16.912 -9.587 -10.993 1.00 88.12 161 SER A N 1
ATOM 1220 C CA . SER A 1 161 ? 15.529 -10.094 -10.943 1.00 88.12 161 SER A CA 1
ATOM 1221 C C . SER A 1 161 ? 14.649 -9.432 -9.874 1.00 88.12 161 SER A C 1
ATOM 1223 O O . SER A 1 161 ? 13.422 -9.559 -9.909 1.00 88.12 161 SER A O 1
ATOM 1225 N N . LEU A 1 162 ? 15.236 -8.696 -8.922 1.00 91.88 162 LEU A N 1
ATOM 1226 C CA . LEU A 1 162 ? 14.507 -8.118 -7.791 1.00 91.88 162 LEU A CA 1
ATOM 1227 C C . LEU A 1 162 ? 13.801 -6.797 -8.161 1.00 91.88 162 LEU A C 1
ATOM 1229 O O . LEU A 1 162 ? 14.166 -5.722 -7.681 1.00 91.88 162 LEU A O 1
ATOM 1233 N N . VAL A 1 163 ? 12.760 -6.879 -8.993 1.00 93.12 163 VAL A N 1
ATOM 1234 C CA . VAL A 1 163 ? 11.985 -5.737 -9.536 1.00 93.12 163 VAL A CA 1
ATOM 1235 C C . VAL A 1 163 ? 11.327 -4.888 -8.454 1.00 93.12 163 VAL A C 1
ATOM 1237 O O . VAL A 1 163 ? 11.425 -3.665 -8.474 1.00 93.12 163 VAL A O 1
ATOM 1240 N N . PHE A 1 164 ? 10.669 -5.531 -7.490 1.00 93.69 164 PHE A N 1
ATOM 1241 C CA . PHE A 1 164 ? 9.866 -4.841 -6.474 1.00 93.69 164 PHE A CA 1
ATOM 1242 C C . PHE A 1 164 ? 10.675 -4.425 -5.241 1.00 93.69 164 PHE A C 1
ATOM 1244 O O . PHE A 1 164 ? 10.206 -3.634 -4.428 1.00 93.69 164 PHE A O 1
ATOM 1251 N N . GLY A 1 165 ? 11.905 -4.928 -5.104 1.00 94.06 165 GLY A N 1
ATOM 1252 C CA . GLY A 1 165 ? 12.739 -4.683 -3.931 1.00 94.06 165 GLY A CA 1
ATOM 1253 C C . GLY A 1 165 ? 12.201 -5.371 -2.672 1.00 94.06 165 GLY A C 1
ATOM 1254 O O . GLY A 1 165 ? 11.568 -6.426 -2.739 1.00 94.06 165 GLY A O 1
ATOM 1255 N N . HIS A 1 166 ? 12.498 -4.801 -1.504 1.00 94.75 166 HIS A N 1
ATOM 1256 C CA . HIS A 1 166 ? 12.146 -5.395 -0.218 1.00 94.75 166 HIS A CA 1
ATOM 1257 C C . HIS A 1 166 ? 10.645 -5.273 0.094 1.00 94.75 166 HIS A C 1
ATOM 1259 O O . HIS A 1 166 ? 10.108 -4.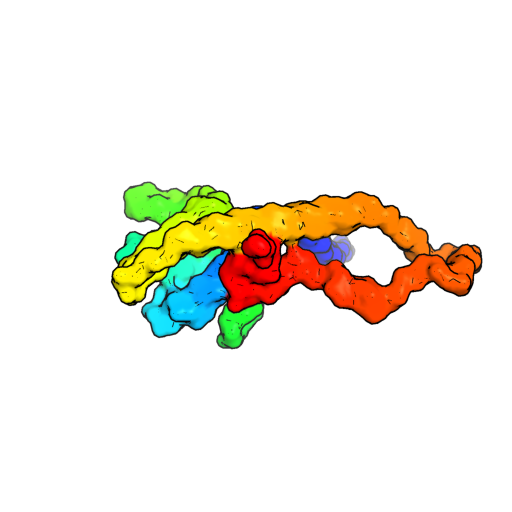180 0.244 1.00 94.75 166 HIS A O 1
ATOM 1265 N N . ARG A 1 167 ? 9.972 -6.412 0.291 1.00 93.62 167 ARG A N 1
ATOM 1266 C CA . ARG A 1 167 ? 8.508 -6.488 0.480 1.00 93.62 167 ARG A CA 1
ATOM 1267 C C . ARG A 1 167 ? 7.959 -5.919 1.801 1.00 93.62 167 ARG A C 1
ATOM 1269 O O . ARG A 1 167 ? 6.743 -5.878 1.964 1.00 93.62 167 ARG A O 1
ATOM 1276 N N . PHE A 1 168 ? 8.833 -5.562 2.744 1.00 94.62 168 PHE A N 1
ATOM 1277 C CA . PHE A 1 168 ? 8.506 -4.909 4.023 1.00 94.62 168 PHE A CA 1
ATOM 1278 C C . PHE A 1 168 ? 9.343 -3.636 4.214 1.00 94.62 168 PHE A C 1
ATOM 1280 O O . PHE A 1 168 ? 9.926 -3.422 5.270 1.00 94.62 168 PHE A O 1
ATOM 1287 N N . HIS A 1 169 ? 9.530 -2.864 3.149 1.00 96.12 169 HIS A N 1
ATOM 1288 C CA . HIS A 1 169 ? 10.107 -1.524 3.214 1.00 96.12 169 HIS A CA 1
ATOM 1289 C C . HIS A 1 169 ? 9.169 -0.604 2.431 1.00 96.12 169 HIS A C 1
ATOM 1291 O O . HIS A 1 169 ? 8.762 -1.011 1.351 1.00 96.12 169 HIS A O 1
ATOM 1297 N N . PRO A 1 170 ? 8.779 0.584 2.921 1.00 94.25 170 PRO A N 1
ATOM 1298 C CA . PRO A 1 170 ? 7.758 1.399 2.255 1.00 94.25 170 PRO A CA 1
ATOM 1299 C C . PRO A 1 170 ? 8.215 1.959 0.900 1.00 94.25 170 PRO A C 1
ATOM 1301 O O . PRO A 1 170 ? 7.393 2.219 0.026 1.00 94.25 170 PRO A O 1
ATOM 1304 N N . THR A 1 171 ? 9.526 2.131 0.720 1.00 95.88 171 THR A N 1
ATOM 1305 C CA . THR A 1 171 ? 10.124 2.824 -0.433 1.00 95.88 171 THR A CA 1
ATOM 1306 C C . THR A 1 171 ? 11.305 2.038 -1.034 1.00 95.88 171 THR A C 1
ATOM 1308 O O . THR A 1 171 ? 12.397 2.570 -1.206 1.00 95.88 171 THR A O 1
ATOM 1311 N N . PRO A 1 172 ? 11.152 0.728 -1.322 1.00 94.25 172 PRO A N 1
ATOM 1312 C CA . PRO A 1 172 ? 12.271 -0.192 -1.570 1.00 94.25 172 PRO A CA 1
ATOM 1313 C C . PRO A 1 172 ? 13.057 0.089 -2.857 1.00 94.25 172 PRO A C 1
ATOM 1315 O O . PRO A 1 172 ? 14.115 -0.500 -3.074 1.00 94.25 172 PRO A O 1
ATOM 1318 N N . LYS A 1 173 ? 12.511 0.929 -3.740 1.00 95.44 173 LYS A N 1
ATOM 1319 C CA . LYS A 1 173 ? 13.124 1.351 -5.002 1.00 95.44 173 LYS A CA 1
ATOM 1320 C C . LYS A 1 173 ? 13.268 2.867 -5.106 1.00 95.44 173 LYS A C 1
ATOM 1322 O O . LYS A 1 173 ? 13.518 3.360 -6.204 1.00 95.44 173 LYS A O 1
ATOM 1327 N N . ALA A 1 174 ? 13.092 3.596 -4.003 1.00 91.00 174 ALA A N 1
ATOM 1328 C CA . ALA A 1 174 ? 13.359 5.024 -3.994 1.00 91.00 174 ALA A CA 1
ATOM 1329 C C . ALA A 1 174 ? 14.835 5.271 -4.306 1.00 91.00 174 ALA A C 1
ATOM 1331 O O . ALA A 1 174 ? 15.721 4.592 -3.786 1.00 91.00 174 ALA A O 1
ATOM 1332 N N . ARG A 1 175 ? 15.075 6.240 -5.182 1.00 87.38 175 ARG A N 1
ATOM 1333 C CA . ARG A 1 175 ? 16.398 6.792 -5.456 1.00 87.38 175 ARG A CA 1
ATOM 1334 C C . ARG A 1 175 ? 16.317 8.269 -5.093 1.00 87.38 175 ARG A C 1
ATOM 1336 O O . ARG A 1 175 ? 15.446 8.963 -5.624 1.00 87.38 175 ARG A O 1
ATOM 1343 N N . THR A 1 176 ? 17.125 8.669 -4.121 1.00 69.38 176 THR A N 1
ATOM 1344 C CA . THR A 1 176 ? 17.358 10.061 -3.717 1.00 69.38 176 THR A CA 1
ATOM 1345 C C . THR A 1 176 ? 18.434 10.672 -4.589 1.00 69.38 176 THR A C 1
ATOM 1347 O O . THR A 1 176 ? 19.427 9.947 -4.832 1.00 69.38 176 THR A O 1
#

Organism: NCBI:txid1701085

Radius of gyration: 20.0 Å; chains: 1; bounding box: 51×55×49 Å

Secondary structure (DSSP, 8-state):
------PPPPPPPPP-HHHHHHHHHHHHHIIIIITTTT-EEEETTEEEEE-TTT--EEEEEEEE--TTS--EEEEEEEEE-TTT--EEE--HHHHHHHHHHHHHHHHS---TTHHHHHHHHHHHHHHHHHHHHTS-----S-SS---TT-SPPHHHHHHTT-SS--TT-SSTT---